Protein AF-A0A3D0NVS1-F1 (afdb_monomer_lite)

Radius of gyration: 15.33 Å; chains: 1; bounding box: 32×14×44 Å

Sequence (55 aa):
MELIWFMIVAFMLVCYVILDGFDIGAGIVHYFIGRNDAERAAVIRTIGPVWDGNE

pLDDT: mean 95.57, std 3.31, range [80.12, 98.5]

Structure (mmCIF, N/CA/C/O backbone):
data_AF-A0A3D0NVS1-F1
#
_entry.id   AF-A0A3D0NVS1-F1
#
loop_
_atom_site.group_PDB
_atom_site.id
_atom_site.type_symbol
_atom_site.label_atom_id
_atom_site.label_alt_id
_atom_site.label_comp_id
_atom_site.label_asym_id
_atom_site.label_entity_id
_atom_site.label_seq_id
_atom_site.pdbx_PDB_ins_code
_atom_site.Cartn_x
_atom_site.Cartn_y
_atom_site.Cartn_z
_atom_site.occupancy
_atom_site.B_iso_or_equiv
_atom_site.auth_seq_id
_atom_site.auth_comp_id
_atom_site.auth_asym_id
_atom_site.auth_atom_id
_atom_site.pdbx_PDB_model_n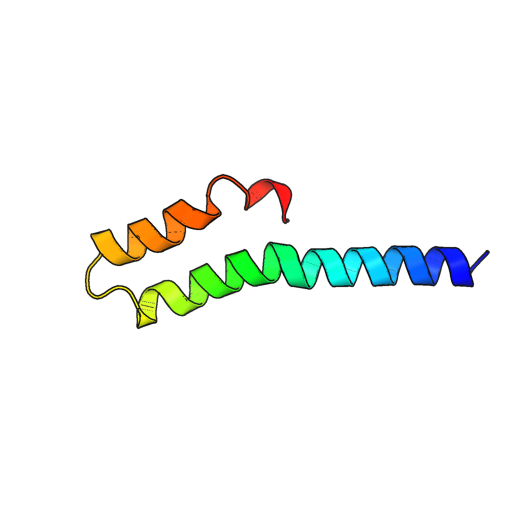um
ATOM 1 N N . MET A 1 1 ? 16.143 -1.416 -27.781 1.00 80.12 1 MET A N 1
ATOM 2 C CA . MET A 1 1 ? 15.963 -0.608 -26.552 1.00 80.12 1 MET A CA 1
ATOM 3 C C . MET A 1 1 ? 14.514 -0.573 -26.081 1.00 80.12 1 MET A C 1
ATOM 5 O O . MET A 1 1 ? 14.301 -0.581 -24.879 1.00 80.12 1 MET A O 1
ATOM 9 N N . GLU A 1 2 ? 13.528 -0.600 -26.982 1.00 95.56 2 GLU A N 1
ATOM 10 C CA . GLU A 1 2 ? 12.094 -0.591 -26.634 1.00 95.56 2 GLU A CA 1
ATOM 11 C C . GLU A 1 2 ? 11.680 -1.721 -25.682 1.00 95.56 2 GLU A C 1
ATOM 13 O O . GLU A 1 2 ? 11.006 -1.467 -24.693 1.00 95.56 2 GLU A O 1
ATOM 18 N N . LEU A 1 3 ? 12.161 -2.949 -25.911 1.00 97.00 3 LEU A N 1
ATOM 19 C CA . LEU A 1 3 ? 11.857 -4.090 -25.041 1.00 97.00 3 LEU A CA 1
ATOM 20 C C . LEU A 1 3 ? 12.356 -3.897 -23.595 1.00 97.00 3 LEU A C 1
ATOM 22 O O . LEU A 1 3 ? 11.682 -4.300 -22.654 1.00 97.00 3 LEU A O 1
ATOM 26 N N . ILE A 1 4 ? 13.521 -3.265 -23.411 1.00 97.88 4 ILE A N 1
ATOM 27 C CA . ILE A 1 4 ? 14.070 -2.978 -22.075 1.00 97.88 4 ILE A CA 1
ATOM 28 C C . ILE A 1 4 ? 13.166 -1.976 -21.356 1.00 97.88 4 ILE A C 1
ATOM 30 O O . ILE A 1 4 ? 12.791 -2.200 -20.210 1.00 97.88 4 ILE A O 1
ATOM 34 N N . TRP A 1 5 ? 12.760 -0.909 -22.046 1.00 97.94 5 TRP A N 1
ATOM 35 C CA . TRP A 1 5 ? 11.826 0.072 -21.494 1.00 97.94 5 TRP A CA 1
ATOM 36 C C . TRP A 1 5 ? 10.464 -0.532 -21.170 1.00 97.94 5 TRP A C 1
ATOM 38 O O . TRP A 1 5 ? 9.925 -0.270 -20.099 1.00 97.94 5 TRP A O 1
ATOM 48 N N . PHE A 1 6 ? 9.943 -1.389 -22.048 1.00 98.06 6 PHE A N 1
ATOM 49 C CA . PHE A 1 6 ? 8.711 -2.124 -21.792 1.00 98.06 6 PHE A CA 1
ATOM 50 C C . PHE A 1 6 ? 8.812 -2.963 -20.512 1.00 98.06 6 PHE A C 1
ATOM 52 O O . PHE A 1 6 ? 7.926 -2.887 -19.668 1.00 98.06 6 PHE A O 1
ATOM 59 N N . MET A 1 7 ? 9.906 -3.711 -20.330 1.00 98.50 7 MET A N 1
ATOM 60 C CA . MET A 1 7 ? 10.123 -4.512 -19.120 1.00 98.50 7 MET A CA 1
ATOM 61 C C . MET A 1 7 ? 10.210 -3.654 -17.855 1.00 98.50 7 MET A C 1
ATOM 63 O O . MET A 1 7 ? 9.634 -4.028 -16.839 1.00 98.50 7 MET A O 1
ATOM 67 N N . ILE A 1 8 ? 10.890 -2.505 -17.914 1.00 98.38 8 ILE A N 1
ATOM 68 C CA . ILE A 1 8 ? 10.992 -1.578 -16.777 1.00 98.38 8 ILE A CA 1
ATOM 69 C C . ILE A 1 8 ? 9.606 -1.057 -16.392 1.00 98.38 8 ILE A C 1
ATOM 71 O O . ILE A 1 8 ? 9.229 -1.141 -15.228 1.00 98.38 8 ILE A O 1
ATOM 75 N N . VAL A 1 9 ? 8.824 -0.573 -17.360 1.00 98.25 9 VAL A N 1
ATOM 76 C CA . VAL A 1 9 ? 7.475 -0.051 -17.096 1.00 98.25 9 VAL A CA 1
ATOM 77 C C . VAL A 1 9 ? 6.554 -1.154 -16.580 1.00 98.25 9 VAL A C 1
ATOM 79 O O . VAL A 1 9 ? 5.851 -0.948 -15.596 1.00 98.25 9 VAL A O 1
ATOM 82 N N . ALA A 1 10 ? 6.586 -2.342 -17.188 1.00 98.44 10 ALA A N 1
ATOM 83 C CA . ALA A 1 10 ? 5.803 -3.482 -16.720 1.00 98.44 10 ALA A CA 1
ATOM 84 C C . ALA A 1 10 ? 6.167 -3.860 -15.276 1.00 98.44 10 ALA A C 1
ATOM 86 O O . ALA A 1 10 ? 5.277 -4.095 -14.463 1.00 98.44 10 ALA A O 1
ATOM 87 N N . PHE A 1 11 ? 7.459 -3.866 -14.937 1.00 98.44 11 PHE A N 1
ATOM 88 C CA . PHE A 1 11 ? 7.925 -4.122 -13.577 1.00 98.44 11 PHE A CA 1
ATOM 89 C C . PHE A 1 11 ? 7.449 -3.048 -12.592 1.00 98.44 11 PHE A C 1
ATOM 91 O O . PHE A 1 11 ? 6.929 -3.391 -11.536 1.00 98.44 11 PHE A O 1
ATOM 98 N N . MET A 1 12 ? 7.554 -1.765 -12.951 1.00 97.75 12 MET A N 1
ATOM 99 C CA . MET A 1 12 ? 7.060 -0.660 -12.119 1.00 97.75 12 MET A CA 1
ATOM 100 C C . MET A 1 12 ? 5.556 -0.777 -11.855 1.00 97.75 12 MET A C 1
ATOM 102 O O . MET A 1 12 ? 5.133 -0.640 -10.713 1.00 97.75 12 MET A O 1
ATOM 106 N N . LEU A 1 13 ? 4.760 -1.096 -12.882 1.00 97.81 13 LEU A N 1
ATOM 107 C CA . LEU A 1 13 ? 3.316 -1.299 -12.739 1.00 97.81 13 LEU A CA 1
ATOM 108 C C . LEU A 1 13 ? 2.991 -2.488 -11.832 1.00 97.81 13 LEU A C 1
ATOM 110 O O . LEU A 1 13 ? 2.090 -2.393 -11.005 1.00 97.81 13 LEU A O 1
ATOM 114 N N . VAL A 1 14 ? 3.722 -3.599 -11.961 1.00 98.25 14 VAL A N 1
ATOM 115 C CA . VAL A 1 14 ? 3.548 -4.761 -11.079 1.00 98.25 14 VAL A CA 1
ATOM 116 C C . VAL A 1 14 ? 3.887 -4.399 -9.634 1.00 98.25 14 VAL A C 1
ATOM 118 O O . VAL A 1 14 ? 3.105 -4.719 -8.743 1.00 98.25 14 VAL A O 1
ATOM 121 N N . CYS A 1 15 ? 5.005 -3.711 -9.393 1.00 97.31 15 CYS A N 1
ATOM 122 C CA . CYS A 1 15 ? 5.366 -3.254 -8.052 1.00 97.31 15 CYS A CA 1
ATOM 123 C C . CYS A 1 15 ? 4.301 -2.323 -7.471 1.00 97.31 15 CYS A C 1
ATOM 125 O O . CYS A 1 15 ? 3.877 -2.547 -6.345 1.00 97.31 15 CYS A O 1
ATOM 127 N N . TYR A 1 16 ? 3.825 -1.349 -8.246 1.00 96.25 16 TYR A N 1
ATOM 128 C CA . TYR A 1 16 ? 2.767 -0.431 -7.829 1.00 96.25 16 TYR A CA 1
ATOM 129 C C . TYR A 1 16 ? 1.484 -1.181 -7.445 1.00 96.25 16 TYR A C 1
ATOM 131 O O . TYR A 1 16 ? 0.980 -1.032 -6.338 1.00 96.25 16 TYR A O 1
ATOM 139 N N . VAL A 1 17 ? 1.006 -2.086 -8.305 1.00 97.25 17 VAL A N 1
ATOM 140 C CA . VAL A 1 17 ? -0.201 -2.885 -8.028 1.00 97.25 17 VAL A CA 1
ATOM 141 C C . VAL A 1 17 ? -0.045 -3.757 -6.779 1.00 97.25 17 VAL A C 1
ATOM 143 O O . VAL A 1 17 ? -1.027 -3.992 -6.081 1.00 97.25 17 VAL A O 1
ATOM 146 N N . ILE A 1 18 ? 1.157 -4.256 -6.486 1.00 97.00 18 ILE A N 1
ATOM 147 C CA . ILE A 1 18 ? 1.402 -5.057 -5.280 1.00 97.00 18 ILE A CA 1
ATOM 148 C C . ILE A 1 18 ? 1.455 -4.172 -4.029 1.00 97.00 18 ILE A C 1
ATOM 150 O O . ILE A 1 18 ? 0.823 -4.512 -3.030 1.00 97.00 18 ILE A O 1
ATOM 154 N N . LEU A 1 19 ? 2.229 -3.086 -4.073 1.00 95.94 19 LEU A N 1
ATOM 155 C CA . LEU A 1 19 ? 2.510 -2.227 -2.925 1.00 95.94 19 LEU A CA 1
ATOM 156 C C . LEU A 1 19 ? 1.298 -1.358 -2.575 1.00 95.94 19 LEU A C 1
ATOM 158 O O . LEU A 1 19 ? 0.698 -1.550 -1.523 1.00 95.94 19 LEU A O 1
ATOM 162 N N . ASP A 1 20 ? 0.868 -0.496 -3.492 1.00 96.75 20 ASP A N 1
ATOM 163 C CA . ASP A 1 20 ? -0.280 0.391 -3.277 1.00 96.75 20 ASP A CA 1
ATOM 164 C C . ASP A 1 20 ? -1.600 -0.402 -3.234 1.00 96.75 20 ASP A C 1
ATOM 166 O O . ASP A 1 20 ? -2.509 -0.139 -2.445 1.00 96.75 20 ASP A O 1
ATOM 170 N N . GLY A 1 21 ? -1.693 -1.491 -4.007 1.00 96.50 21 GLY A N 1
ATOM 171 C CA . GLY A 1 21 ? -2.852 -2.386 -3.943 1.00 96.50 21 GLY A CA 1
ATOM 172 C C . GLY A 1 21 ? -3.040 -3.055 -2.575 1.00 96.50 21 GLY A C 1
ATOM 173 O O . GLY A 1 21 ? -4.179 -3.343 -2.194 1.00 96.50 21 GLY A O 1
ATOM 174 N N . PHE A 1 22 ? -1.966 -3.275 -1.808 1.00 95.56 22 PHE A N 1
ATOM 175 C CA . PHE A 1 22 ? -2.063 -3.732 -0.420 1.00 95.56 22 PHE A CA 1
ATOM 176 C C . PHE A 1 22 ? -2.660 -2.650 0.492 1.00 95.56 22 PHE A C 1
ATOM 178 O O . PHE A 1 22 ? -3.552 -2.966 1.286 1.00 95.56 22 PHE A O 1
ATOM 185 N N . ASP A 1 23 ? -2.249 -1.390 0.339 1.00 96.50 23 ASP A N 1
ATOM 186 C CA . ASP A 1 23 ? -2.745 -0.267 1.144 1.00 96.50 23 ASP A CA 1
ATOM 187 C C .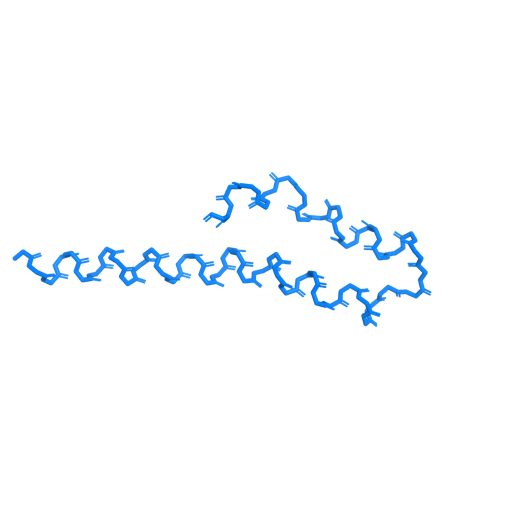 ASP A 1 23 ? -4.226 0.003 0.873 1.00 96.50 23 ASP A C 1
ATOM 189 O O . ASP A 1 23 ? -5.050 0.028 1.797 1.00 96.50 23 ASP A O 1
ATOM 193 N N . ILE A 1 24 ? -4.598 0.081 -0.408 1.00 96.00 24 ILE A N 1
ATOM 194 C CA . ILE A 1 24 ? -5.992 0.200 -0.847 1.00 96.00 24 ILE A CA 1
ATOM 195 C C . ILE A 1 24 ? -6.801 -1.008 -0.359 1.00 96.00 24 ILE A C 1
ATOM 197 O O . ILE A 1 24 ? -7.918 -0.855 0.142 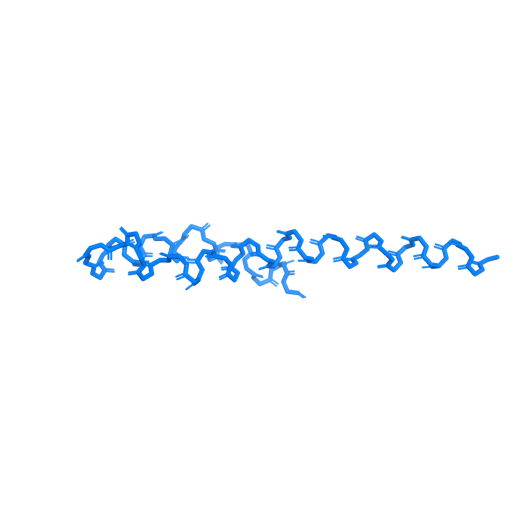1.00 96.00 24 ILE A O 1
ATOM 201 N N . GLY A 1 25 ? -6.243 -2.218 -0.451 1.00 96.06 25 GLY A N 1
ATOM 202 C CA . GLY A 1 25 ? -6.873 -3.447 0.026 1.00 96.06 25 GLY A CA 1
ATOM 203 C C . GLY A 1 25 ? -7.169 -3.417 1.528 1.00 96.06 25 GLY A C 1
ATOM 204 O O . GLY A 1 25 ? -8.291 -3.723 1.942 1.00 96.06 25 GLY A O 1
ATOM 205 N N . ALA A 1 26 ? -6.209 -2.990 2.348 1.00 95.94 26 ALA A N 1
ATOM 206 C CA . ALA A 1 26 ? -6.404 -2.781 3.781 1.00 95.94 26 ALA A CA 1
ATOM 207 C C . ALA A 1 26 ? -7.459 -1.692 4.052 1.00 95.94 26 ALA A C 1
ATOM 209 O O . ALA A 1 26 ? -8.345 -1.883 4.893 1.00 95.94 26 ALA A O 1
ATOM 210 N N . GLY A 1 27 ? -7.437 -0.603 3.277 1.00 95.38 27 GLY A N 1
ATOM 211 C CA . GLY A 1 27 ? -8.445 0.457 3.286 1.00 95.38 27 GLY A CA 1
ATOM 212 C C . GLY A 1 27 ? -9.851 -0.011 2.891 1.00 95.38 27 GLY A C 1
ATOM 213 O O . GLY A 1 27 ? -10.835 0.514 3.399 1.00 95.38 27 GLY A O 1
ATOM 214 N N . ILE A 1 28 ? -10.003 -1.047 2.071 1.00 96.19 28 ILE A N 1
ATOM 215 C CA . ILE A 1 28 ? -11.317 -1.640 1.774 1.00 96.19 28 ILE A CA 1
ATOM 216 C C . ILE A 1 28 ? -11.735 -2.589 2.901 1.00 96.19 28 ILE A C 1
ATOM 218 O O . ILE A 1 28 ? -12.847 -2.502 3.427 1.00 96.19 28 ILE A O 1
ATOM 222 N N . VAL A 1 29 ? -10.838 -3.495 3.296 1.00 96.44 29 VAL A N 1
ATOM 223 C CA . VAL A 1 29 ? -11.147 -4.602 4.209 1.00 96.44 29 VAL A CA 1
ATOM 224 C C . VAL A 1 29 ? -11.407 -4.127 5.640 1.00 96.44 29 VAL A C 1
ATOM 226 O O . VAL A 1 29 ? -12.194 -4.767 6.339 1.00 96.44 29 VAL A O 1
ATOM 229 N N . HIS A 1 30 ? -10.833 -3.000 6.084 1.00 95.44 30 HIS A N 1
ATOM 230 C CA . HIS A 1 30 ? -10.974 -2.542 7.474 1.00 95.44 30 HIS A CA 1
ATOM 231 C C . HIS A 1 30 ? -12.438 -2.379 7.930 1.00 95.44 30 HIS A C 1
ATOM 233 O O . HIS A 1 30 ? -12.747 -2.694 9.080 1.00 95.44 30 HIS A O 1
ATOM 239 N N . TYR A 1 31 ? -13.358 -1.986 7.038 1.00 93.31 31 TYR A N 1
ATOM 240 C CA . TYR A 1 31 ? -14.791 -1.903 7.351 1.00 93.31 31 TYR A CA 1
ATOM 241 C C . TYR A 1 31 ? -15.454 -3.269 7.569 1.00 93.31 31 TYR A C 1
ATOM 243 O O . TYR A 1 31 ? -16.438 -3.348 8.307 1.00 93.31 31 TYR A O 1
ATOM 251 N N . PHE A 1 32 ? -14.918 -4.327 6.956 1.00 95.75 32 PHE A N 1
ATOM 252 C CA . PHE A 1 32 ? -15.435 -5.693 7.050 1.00 95.75 32 PHE A CA 1
ATOM 253 C C . PHE A 1 32 ? -14.8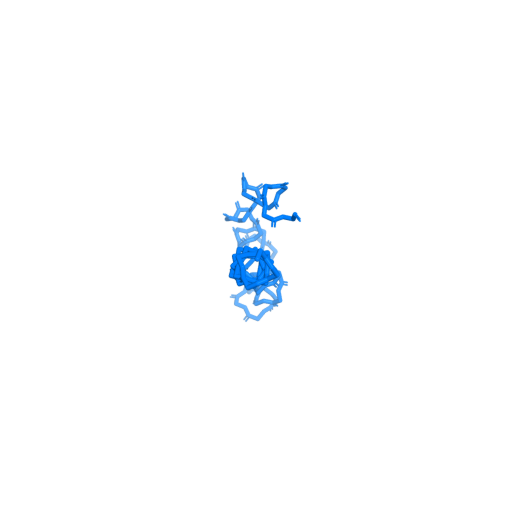68 -6.462 8.247 1.00 95.75 32 PHE A C 1
ATOM 255 O O . PHE A 1 32 ? -15.578 -7.280 8.829 1.00 95.75 32 PHE A O 1
ATOM 262 N N . ILE A 1 33 ? -13.606 -6.216 8.619 1.00 94.62 33 ILE A N 1
ATOM 263 C CA . ILE A 1 33 ? -12.937 -6.955 9.706 1.00 94.62 33 ILE A CA 1
ATOM 264 C C . ILE A 1 33 ? -12.992 -6.242 11.059 1.00 94.62 33 ILE A C 1
ATOM 266 O O . ILE A 1 33 ? -12.999 -6.913 12.088 1.00 94.62 33 ILE A O 1
ATOM 270 N N . GLY A 1 34 ? -13.053 -4.907 11.080 1.00 94.88 34 GLY A N 1
ATOM 271 C CA . GLY A 1 34 ? -13.106 -4.132 12.316 1.00 94.88 34 GLY A CA 1
ATOM 272 C C . GLY A 1 34 ? -14.534 -3.993 12.845 1.00 94.88 34 GLY A C 1
ATOM 273 O O . GLY A 1 34 ? -15.386 -3.371 12.201 1.00 94.88 34 GLY A O 1
ATOM 274 N N . ARG A 1 35 ? -14.788 -4.531 14.042 1.00 95.12 35 ARG A N 1
ATOM 275 C CA . ARG A 1 35 ? -16.098 -4.520 14.721 1.00 95.12 35 ARG A CA 1
ATOM 276 C C . ARG A 1 35 ? -16.389 -3.211 15.451 1.00 95.12 35 ARG A C 1
ATOM 278 O O . ARG A 1 35 ? -17.538 -2.937 15.783 1.00 95.12 35 ARG A O 1
ATOM 285 N N . ASN A 1 36 ? -15.356 -2.419 15.716 1.00 96.69 36 ASN A N 1
ATOM 286 C CA . ASN A 1 36 ? -15.431 -1.107 16.349 1.00 96.69 36 ASN A CA 1
ATOM 287 C C . ASN A 1 36 ? -14.361 -0.171 15.763 1.00 96.69 36 ASN A C 1
ATOM 289 O O . ASN A 1 36 ? -13.479 -0.600 15.014 1.00 96.69 36 ASN A O 1
ATOM 293 N N . ASP A 1 37 ? -14.430 1.109 16.122 1.00 96.38 37 ASP A N 1
ATOM 294 C CA . ASP A 1 37 ? -13.533 2.132 15.579 1.00 96.38 37 ASP A CA 1
ATOM 295 C C . ASP A 1 37 ? -12.064 1.902 15.950 1.00 96.38 37 ASP A C 1
ATOM 297 O O . ASP A 1 37 ? -11.176 2.215 15.158 1.00 96.38 37 ASP A O 1
ATOM 301 N N . ALA A 1 38 ? -11.786 1.305 17.112 1.00 97.25 38 ALA A N 1
ATOM 302 C CA . ALA A 1 38 ? -10.420 1.000 17.526 1.00 97.25 38 ALA A CA 1
ATOM 303 C C . ALA A 1 38 ? -9.799 -0.110 16.662 1.00 97.25 38 ALA A C 1
ATOM 305 O O . ALA A 1 38 ? -8.653 0.015 16.235 1.00 97.25 38 ALA A O 1
ATOM 306 N N . GLU A 1 39 ? -10.558 -1.164 16.352 1.00 97.25 39 GLU A N 1
ATOM 307 C CA . GLU A 1 39 ? -10.123 -2.240 15.454 1.00 97.25 39 GLU A CA 1
ATOM 308 C C . GLU A 1 39 ? -9.929 -1.732 14.021 1.00 97.25 39 GLU A C 1
ATOM 310 O O . GLU A 1 39 ? -8.931 -2.051 13.379 1.00 97.25 39 GLU A O 1
ATOM 315 N N . ARG A 1 40 ? -10.832 -0.874 13.534 1.00 97.00 40 ARG A N 1
ATOM 316 C CA . ARG A 1 40 ? -10.702 -0.223 12.220 1.00 97.00 40 ARG A CA 1
ATOM 317 C C . ARG A 1 40 ? -9.456 0.655 12.145 1.00 97.00 40 ARG A C 1
ATOM 319 O O . ARG A 1 40 ? -8.683 0.547 11.197 1.00 97.00 40 ARG A O 1
ATOM 326 N N . ALA A 1 41 ? -9.224 1.475 13.169 1.00 96.44 41 ALA A N 1
ATOM 327 C CA . ALA A 1 41 ? -8.032 2.307 13.265 1.00 96.44 41 ALA A CA 1
ATOM 328 C C . ALA A 1 41 ? -6.748 1.472 13.373 1.00 96.44 41 ALA A C 1
ATOM 330 O O . ALA A 1 41 ? -5.714 1.884 12.853 1.00 96.44 41 ALA A O 1
ATOM 331 N N . ALA A 1 42 ? -6.797 0.302 14.017 1.00 96.62 42 ALA A N 1
AT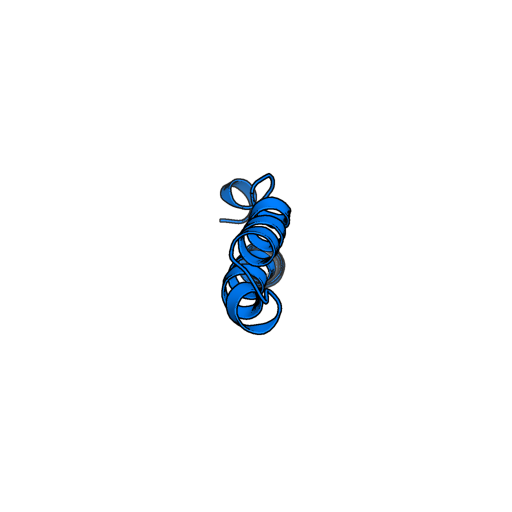OM 332 C CA . ALA A 1 42 ? -5.654 -0.600 14.092 1.00 96.62 42 ALA A CA 1
ATOM 333 C C . ALA A 1 42 ? -5.240 -1.098 12.701 1.00 96.62 42 ALA A C 1
ATOM 335 O O . ALA A 1 42 ? -4.052 -1.066 12.400 1.00 96.62 42 ALA A O 1
ATOM 336 N N . VAL A 1 43 ? -6.198 -1.461 11.837 1.00 96.25 43 VAL A N 1
ATOM 337 C CA . VAL A 1 43 ? -5.921 -1.865 10.445 1.00 96.25 43 VAL A CA 1
ATOM 338 C C . VAL A 1 43 ? -5.253 -0.727 9.672 1.00 96.25 43 VAL A C 1
ATOM 340 O O . VAL A 1 43 ? -4.182 -0.925 9.107 1.00 96.25 43 VAL A O 1
ATOM 343 N N . ILE A 1 44 ? -5.810 0.486 9.722 1.00 96.44 44 ILE A N 1
ATOM 344 C CA . ILE A 1 44 ? -5.239 1.651 9.021 1.00 96.44 44 ILE A CA 1
ATOM 345 C C . ILE A 1 44 ? -3.837 2.012 9.543 1.00 96.44 44 ILE A C 1
ATOM 347 O O . ILE A 1 44 ? -2.956 2.400 8.781 1.00 96.44 44 ILE A O 1
ATOM 351 N N . ARG A 1 45 ? -3.568 1.833 10.840 1.00 96.00 45 ARG A N 1
ATOM 352 C CA . ARG A 1 45 ? -2.228 2.070 11.403 1.00 96.00 45 ARG A CA 1
ATOM 353 C C . ARG A 1 45 ? -1.173 1.078 10.914 1.00 96.00 45 ARG A C 1
ATOM 355 O O . ARG A 1 45 ? 0.005 1.405 11.003 1.00 96.00 45 ARG A O 1
ATOM 362 N N . THR A 1 46 ? -1.562 -0.100 10.416 1.00 94.12 46 THR A N 1
ATOM 363 C CA . THR A 1 46 ? -0.593 -1.076 9.884 1.00 94.12 46 THR A CA 1
ATOM 364 C C . THR A 1 46 ? 0.051 -0.624 8.575 1.00 94.12 46 THR A C 1
ATOM 366 O O . THR A 1 46 ? 1.204 -0.968 8.333 1.00 94.12 46 THR A O 1
ATOM 369 N N . ILE A 1 47 ? -0.658 0.183 7.779 1.00 96.00 47 ILE A N 1
ATOM 370 C CA . ILE A 1 47 ? -0.204 0.666 6.466 1.00 96.00 47 ILE A CA 1
ATOM 371 C C . ILE A 1 47 ? 0.397 2.078 6.517 1.00 96.00 47 ILE A C 1
ATOM 373 O O . ILE A 1 47 ? 1.229 2.434 5.689 1.00 96.00 47 ILE A O 1
ATOM 377 N N . GLY A 1 48 ? 0.052 2.872 7.537 1.00 94.38 48 GLY A N 1
ATOM 378 C CA . GLY A 1 48 ? 0.498 4.266 7.671 1.00 94.38 48 GLY A CA 1
ATOM 379 C C . GLY A 1 48 ? 2.008 4.531 7.492 1.00 94.38 48 GLY A C 1
ATOM 380 O O . GLY A 1 48 ? 2.343 5.543 6.886 1.00 94.38 48 GLY A O 1
ATOM 381 N N .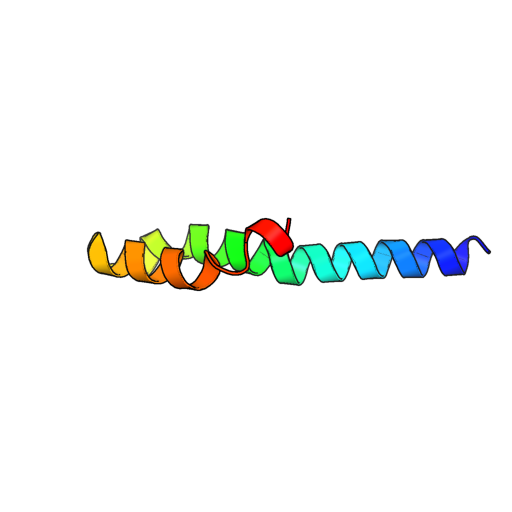 PRO A 1 49 ? 2.934 3.677 7.975 1.00 95.00 49 PRO A N 1
ATOM 382 C CA . PRO A 1 49 ? 4.373 3.900 7.792 1.00 95.00 49 PRO A CA 1
ATOM 383 C C . PRO A 1 49 ? 4.902 3.694 6.365 1.00 95.00 49 PRO A C 1
ATOM 385 O O . PRO A 1 49 ? 6.021 4.120 6.093 1.00 95.00 49 PRO A O 1
ATOM 388 N N . VAL A 1 50 ? 4.162 2.991 5.500 1.00 94.06 50 VAL A N 1
ATOM 389 C CA . VAL A 1 50 ? 4.620 2.604 4.151 1.00 94.06 50 VAL A CA 1
ATOM 390 C C . VAL A 1 50 ? 3.810 3.241 3.026 1.00 94.06 50 VAL A C 1
ATOM 392 O O . VAL A 1 50 ? 4.356 3.400 1.943 1.00 94.06 50 VAL A O 1
ATOM 395 N N . TRP A 1 51 ? 2.573 3.667 3.303 1.00 92.75 51 TRP A N 1
ATOM 396 C CA . TRP A 1 51 ? 1.644 4.246 2.326 1.00 92.75 51 TRP A CA 1
ATOM 397 C C . TRP A 1 51 ? 2.302 5.289 1.415 1.00 92.75 51 TRP A C 1
ATOM 399 O O . TRP A 1 51 ? 2.326 5.125 0.204 1.00 92.75 51 TRP A O 1
ATOM 409 N N . ASP A 1 52 ? 2.868 6.355 1.989 1.00 92.38 52 ASP A N 1
ATOM 410 C CA . ASP A 1 52 ? 3.416 7.493 1.223 1.00 92.38 52 ASP A CA 1
ATOM 411 C C . ASP A 1 52 ? 4.616 7.103 0.336 1.00 92.38 52 ASP A C 1
ATOM 413 O O . ASP A 1 52 ? 5.005 7.839 -0.561 1.00 92.38 52 ASP A O 1
ATOM 417 N N . GLY A 1 53 ? 5.235 5.946 0.597 1.00 90.69 53 GLY A N 1
ATOM 418 C CA . GLY A 1 53 ? 6.296 5.393 -0.245 1.00 90.69 53 GLY A CA 1
ATOM 419 C C . GLY A 1 53 ? 5.814 4.379 -1.283 1.00 90.69 53 GLY A C 1
ATOM 420 O O . GLY A 1 53 ? 6.606 3.994 -2.144 1.00 90.69 53 GLY A O 1
ATOM 421 N N . ASN A 1 54 ? 4.571 3.908 -1.168 1.00 92.44 54 ASN A N 1
ATOM 422 C CA . ASN A 1 54 ? 3.963 2.955 -2.091 1.00 92.44 54 ASN A CA 1
ATOM 423 C C . ASN A 1 54 ? 3.225 3.656 -3.246 1.00 92.44 54 ASN A C 1
ATOM 425 O O . ASN A 1 54 ? 3.186 3.083 -4.339 1.00 92.44 54 ASN A O 1
ATOM 429 N N . GLU A 1 55 ? 2.682 4.860 -3.008 1.00 81.56 55 GLU A N 1
ATOM 430 C CA . GLU A 1 55 ? 2.142 5.765 -4.045 1.00 81.56 55 GLU A CA 1
ATOM 431 C C . GLU A 1 55 ? 3.219 6.225 -5.050 1.00 81.56 55 GLU A C 1
ATOM 433 O O . GLU A 1 55 ? 2.903 6.262 -6.266 1.00 81.56 55 GLU A O 1
#

Foldseek 3Di:
DVVVVVVVVVVLVVQLCVQLVVLVVLVVCLVVPPPDPVSSVVSNVVCVVCNVVSD

Secondary structure (DSSP, 8-state):
-HHHHHHHHHHHHHHHHHHHHHHHHHHHHHHHH-SSHHHHHHHHHHHTTTHHHH-